Protein AF-A0A485NN97-F1 (afdb_monomer)

Structure (mmCIF, N/CA/C/O backbone):
data_AF-A0A485NN97-F1
#
_entry.id   AF-A0A485NN97-F1
#
loop_
_atom_site.group_PDB
_atom_site.id
_atom_site.type_symbol
_atom_site.label_atom_id
_atom_site.label_alt_id
_atom_site.label_comp_id
_atom_site.label_asym_id
_atom_site.label_entity_id
_atom_site.label_seq_id
_atom_site.pdbx_PDB_ins_code
_atom_site.Cartn_x
_atom_site.Cartn_y
_atom_site.Cartn_z
_atom_site.occupancy
_atom_site.B_iso_or_equiv
_atom_site.auth_seq_id
_atom_site.auth_comp_id
_atom_site.auth_asym_id
_atom_site.auth_atom_id
_atom_site.pdbx_PDB_model_num
ATOM 1 N N . MET A 1 1 ? -6.757 -10.381 10.912 1.00 89.31 1 MET A N 1
ATOM 2 C CA . MET A 1 1 ? -7.933 -11.117 11.449 1.00 89.31 1 MET A CA 1
ATOM 3 C C . MET A 1 1 ? -7.932 -11.227 12.976 1.00 89.31 1 MET A C 1
ATOM 5 O O . MET A 1 1 ? -8.996 -11.103 13.565 1.00 89.31 1 MET A O 1
ATOM 9 N N . GLN A 1 2 ? -6.777 -11.416 13.630 1.00 94.81 2 GLN A N 1
ATOM 10 C CA . GLN A 1 2 ? -6.678 -11.612 15.086 1.00 94.81 2 GLN A CA 1
ATOM 11 C C . GLN A 1 2 ? -7.315 -10.497 15.936 1.00 94.81 2 GLN A C 1
ATOM 13 O O . GLN A 1 2 ? -8.044 -10.817 16.871 1.00 94.81 2 GLN A O 1
ATOM 18 N N . LEU A 1 3 ? -7.102 -9.218 15.591 1.00 95.88 3 LEU A N 1
ATOM 19 C CA . LEU A 1 3 ? -7.676 -8.083 16.332 1.00 95.88 3 LEU A CA 1
ATOM 20 C C . LEU A 1 3 ? -9.202 -8.191 16.469 1.00 95.88 3 LEU A C 1
ATOM 22 O O . LEU A 1 3 ? -9.746 -7.979 17.549 1.00 95.88 3 LEU A O 1
ATOM 26 N N . GLN A 1 4 ? -9.887 -8.566 15.384 1.00 96.00 4 GLN A N 1
ATOM 27 C CA . GLN A 1 4 ? -11.342 -8.696 15.379 1.00 96.00 4 GLN A CA 1
ATOM 28 C C . GLN A 1 4 ? -11.806 -9.735 16.408 1.00 96.00 4 GLN A C 1
ATOM 30 O O . GLN A 1 4 ? -12.728 -9.464 17.171 1.00 96.00 4 GLN A O 1
ATOM 35 N N . ASN A 1 5 ? -11.122 -10.883 16.485 1.00 96.12 5 ASN A N 1
ATOM 36 C CA . ASN A 1 5 ? -11.423 -11.931 17.464 1.00 96.12 5 ASN A CA 1
ATOM 37 C C . ASN A 1 5 ? -11.106 -11.482 18.900 1.00 96.12 5 ASN A C 1
ATOM 39 O O . ASN A 1 5 ? -11.892 -11.741 19.807 1.00 96.12 5 ASN A O 1
ATOM 43 N N . GLN A 1 6 ? -9.988 -10.777 19.111 1.00 96.12 6 GLN A N 1
ATOM 44 C CA . GLN A 1 6 ? -9.603 -10.250 20.429 1.00 96.12 6 GLN A CA 1
ATOM 45 C C . GLN A 1 6 ? -10.635 -9.266 20.990 1.00 96.12 6 GLN A C 1
ATOM 47 O O . GLN A 1 6 ? -10.860 -9.224 22.195 1.00 96.12 6 GLN A O 1
ATOM 52 N N . ARG A 1 7 ? -11.285 -8.491 20.119 1.00 96.44 7 ARG A N 1
ATOM 53 C CA . ARG A 1 7 ? -12.314 -7.510 20.490 1.00 96.44 7 ARG A CA 1
ATOM 54 C C . ARG A 1 7 ? -13.725 -8.112 20.564 1.00 96.44 7 ARG A C 1
ATOM 56 O O . ARG A 1 7 ? -14.690 -7.368 20.699 1.00 96.44 7 ARG A O 1
ATOM 63 N N . GLY A 1 8 ? -13.862 -9.439 20.447 1.00 97.19 8 GLY A N 1
ATOM 64 C CA . GLY A 1 8 ? -15.155 -10.138 20.443 1.00 97.19 8 GLY A CA 1
ATOM 65 C C . GLY A 1 8 ? -15.992 -9.912 19.176 1.00 97.19 8 GLY A C 1
ATOM 66 O O . GLY A 1 8 ? -17.170 -10.270 19.132 1.00 97.19 8 GLY A O 1
ATOM 67 N N . GLY A 1 9 ? -15.400 -9.313 18.140 1.00 96.19 9 GLY A N 1
ATOM 68 C CA . GLY A 1 9 ? -16.033 -9.104 16.848 1.00 96.19 9 GLY A CA 1
ATOM 69 C C . GLY A 1 9 ? -16.204 -10.412 16.076 1.00 96.19 9 GLY A C 1
ATOM 70 O O . GLY A 1 9 ? -15.513 -11.402 16.305 1.00 96.19 9 GLY A O 1
ATOM 71 N N . ARG A 1 10 ? -17.128 -10.412 15.113 1.00 97.00 10 ARG A N 1
ATOM 72 C CA . ARG A 1 10 ? -17.357 -11.552 14.213 1.00 97.00 10 ARG A CA 1
ATOM 73 C C . ARG A 1 10 ? -16.768 -11.254 12.841 1.00 97.00 10 ARG A C 1
ATOM 75 O O . ARG A 1 10 ? -17.033 -10.193 12.277 1.00 97.00 10 ARG A O 1
ATOM 82 N N . LEU A 1 11 ? -15.983 -12.185 12.308 1.00 95.75 11 LEU A N 1
ATOM 83 C CA . LEU A 1 11 ? -15.452 -12.102 10.949 1.00 95.75 11 LEU A CA 1
ATO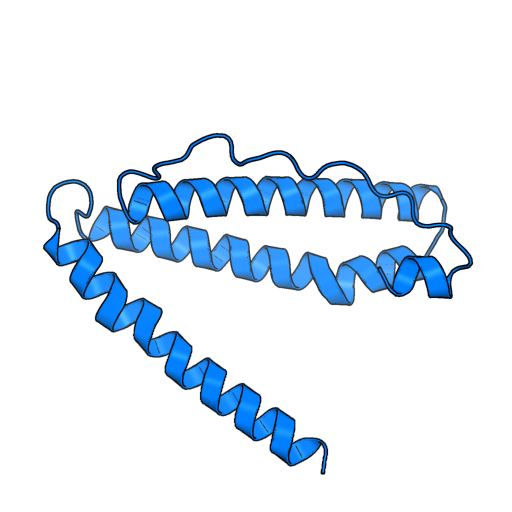M 84 C C . LEU A 1 11 ? -16.544 -12.485 9.943 1.00 95.75 11 LEU A C 1
ATOM 86 O O . LEU A 1 11 ? -17.171 -13.535 10.073 1.00 95.75 11 LEU A O 1
ATOM 90 N N . ARG A 1 12 ? -16.756 -11.636 8.935 1.00 95.81 12 ARG A N 1
ATOM 91 C CA . ARG A 1 12 ? -17.565 -11.948 7.751 1.00 95.81 12 ARG A CA 1
ATOM 92 C C . ARG A 1 12 ? -16.673 -11.830 6.527 1.00 95.81 12 ARG A C 1
ATOM 94 O O . ARG A 1 12 ? -16.214 -10.735 6.206 1.00 95.81 12 ARG A O 1
ATOM 101 N N . LEU A 1 13 ? -16.384 -12.967 5.906 1.00 96.00 13 LEU A N 1
ATOM 102 C CA . LEU A 1 13 ? -15.543 -13.029 4.718 1.00 96.00 13 LEU A CA 1
ATOM 103 C C . LEU A 1 13 ? -16.377 -12.686 3.483 1.00 96.00 13 LEU A C 1
ATOM 105 O O . LEU A 1 13 ? -17.550 -13.044 3.410 1.00 96.00 13 LEU A O 1
ATOM 109 N N . HIS A 1 14 ? -15.750 -11.986 2.548 1.00 96.00 14 HIS A N 1
ATOM 110 C CA . HIS A 1 14 ? -16.295 -11.674 1.233 1.00 96.00 14 HIS A CA 1
ATOM 111 C C . HIS A 1 14 ? -15.315 -12.180 0.178 1.00 96.00 14 HIS A C 1
ATOM 113 O O . HIS A 1 14 ? -14.141 -12.418 0.483 1.00 96.00 14 HIS A O 1
ATOM 119 N N . ASP A 1 15 ? -15.800 -12.326 -1.049 1.00 97.62 15 ASP A N 1
ATOM 120 C CA . ASP A 1 15 ? -14.976 -12.758 -2.168 1.00 97.62 15 ASP A CA 1
ATOM 121 C C . ASP A 1 15 ? -13.850 -11.752 -2.430 1.00 97.62 15 ASP A C 1
ATOM 123 O O . ASP A 1 15 ? -14.061 -10.537 -2.466 1.00 97.62 15 ASP A O 1
ATOM 127 N N . ILE A 1 16 ? -12.639 -12.272 -2.628 1.00 96.69 16 ILE A N 1
ATOM 128 C CA . ILE A 1 16 ? -11.495 -11.470 -3.053 1.00 96.69 16 ILE A CA 1
ATOM 129 C C . ILE A 1 16 ? -11.596 -11.327 -4.567 1.00 96.69 16 ILE A C 1
ATOM 131 O O . ILE A 1 16 ? -11.476 -12.308 -5.301 1.00 96.69 16 ILE A O 1
ATOM 135 N N . MET A 1 17 ? -11.850 -10.104 -5.028 1.00 96.62 17 MET A N 1
ATOM 136 C CA . MET A 1 17 ? -11.933 -9.815 -6.456 1.00 96.62 17 MET A CA 1
ATOM 137 C C . MET A 1 17 ? -10.585 -10.064 -7.130 1.00 96.62 17 MET A C 1
ATOM 139 O O . MET A 1 17 ? -9.527 -9.790 -6.557 1.00 96.62 17 MET A O 1
ATOM 143 N N . LYS A 1 18 ? -10.628 -10.568 -8.367 1.00 96.06 18 LYS A N 1
ATOM 144 C CA . LYS A 1 18 ? -9.427 -10.672 -9.195 1.00 96.06 18 LYS A CA 1
ATOM 145 C C . LYS A 1 18 ? -8.835 -9.275 -9.461 1.00 96.06 18 LYS A C 1
ATOM 147 O O . LYS A 1 18 ? -9.586 -8.295 -9.425 1.00 96.06 18 LYS A O 1
ATOM 152 N N . PRO A 1 19 ? -7.531 -9.175 -9.764 1.00 95.81 19 PRO A N 1
ATOM 153 C CA . PRO A 1 19 ? -6.929 -7.923 -10.210 1.00 95.81 19 PRO A CA 1
ATOM 154 C C . PRO A 1 19 ? -7.650 -7.323 -11.426 1.00 95.81 19 PRO A C 1
ATOM 156 O O . PRO A 1 19 ? -8.314 -8.027 -12.191 1.00 95.81 19 PRO A O 1
ATOM 159 N N . ASP A 1 20 ? -7.494 -6.015 -11.619 1.00 92.94 20 ASP A N 1
ATOM 160 C CA . ASP A 1 20 ? -8.054 -5.272 -12.754 1.00 92.94 20 ASP A CA 1
ATOM 161 C C . ASP A 1 20 ? -7.434 -5.684 -14.099 1.00 92.94 20 ASP A C 1
ATOM 163 O O . ASP A 1 20 ? 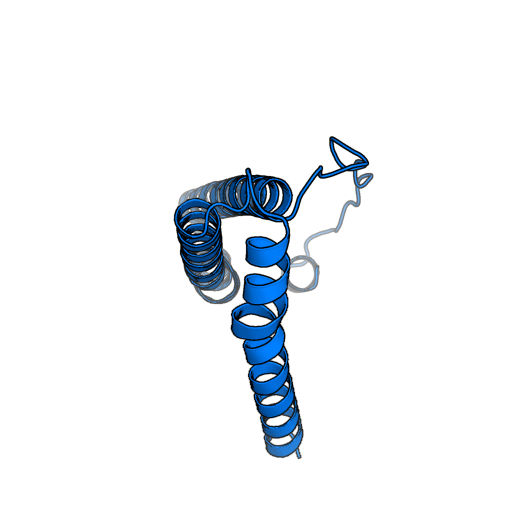-8.059 -5.504 -15.145 1.00 92.94 20 ASP A O 1
ATOM 167 N N . ARG A 1 21 ? -6.228 -6.262 -14.071 1.00 92.94 21 ARG A N 1
ATOM 168 C CA . ARG A 1 21 ? -5.486 -6.723 -15.247 1.00 92.94 21 ARG A CA 1
ATOM 169 C C . ARG A 1 21 ? -4.682 -7.991 -14.969 1.00 92.94 21 ARG A C 1
ATOM 171 O O . ARG A 1 21 ? -4.217 -8.208 -13.854 1.00 92.94 21 ARG A O 1
ATOM 178 N N . ASP A 1 22 ? -4.469 -8.782 -16.019 1.00 94.88 22 ASP A N 1
ATOM 179 C CA . ASP A 1 22 ?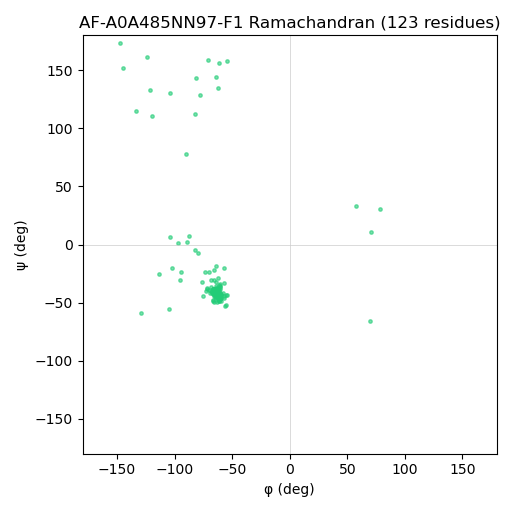 -3.673 -10.017 -15.960 1.00 94.88 22 ASP A CA 1
ATOM 180 C C . ASP A 1 22 ? -2.199 -9.796 -16.364 1.00 94.88 22 ASP A C 1
ATOM 182 O O . ASP A 1 22 ? -1.323 -10.558 -15.957 1.00 94.88 22 ASP A O 1
ATOM 186 N N . ASN A 1 23 ? -1.909 -8.745 -17.144 1.00 94.25 23 ASN A N 1
ATOM 187 C CA . ASN A 1 23 ? -0.559 -8.355 -17.559 1.00 94.25 23 ASN A CA 1
ATOM 188 C C . ASN A 1 23 ? -0.249 -6.921 -17.099 1.00 94.25 23 ASN A C 1
ATOM 190 O O . ASN A 1 23 ? -1.058 -6.015 -17.296 1.00 94.25 23 ASN A O 1
ATOM 194 N N . TRP A 1 24 ? 0.933 -6.727 -16.515 1.00 93.38 24 TRP A N 1
ATOM 195 C CA . TRP A 1 24 ? 1.422 -5.440 -16.006 1.00 93.38 24 TRP A CA 1
ATOM 196 C C . TRP A 1 24 ? 2.342 -4.707 -16.988 1.00 93.38 24 TRP A C 1
ATOM 198 O O . TRP A 1 24 ? 2.812 -3.619 -16.674 1.00 93.38 24 TRP A O 1
ATOM 208 N N . GLU A 1 25 ? 2.562 -5.287 -18.171 1.00 92.38 25 GLU A N 1
ATOM 209 C CA . GLU A 1 25 ? 3.360 -4.762 -19.286 1.00 92.38 25 GLU A CA 1
ATOM 210 C C . GLU A 1 25 ? 4.867 -4.735 -19.007 1.00 92.38 25 GLU A C 1
ATOM 212 O O . GLU A 1 25 ? 5.606 -5.484 -19.641 1.00 92.38 25 GLU A O 1
ATOM 217 N N . ASN A 1 26 ? 5.324 -3.916 -18.059 1.00 91.69 26 ASN A N 1
ATOM 218 C CA . ASN A 1 26 ? 6.735 -3.768 -17.702 1.00 91.69 26 ASN A CA 1
ATOM 219 C C . ASN A 1 26 ? 6.9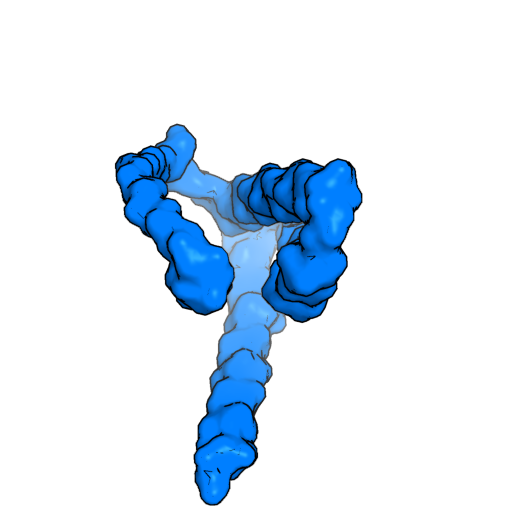13 -3.455 -16.203 1.00 91.69 26 ASN A C 1
ATOM 221 O O . ASN A 1 26 ? 5.938 -3.260 -15.467 1.00 91.69 26 ASN A O 1
ATOM 225 N N . GLY A 1 27 ? 8.161 -3.436 -15.729 1.00 92.06 27 GLY A N 1
ATOM 226 C CA . GLY A 1 27 ? 8.476 -3.219 -14.318 1.00 92.06 27 GLY A CA 1
ATOM 227 C C . GLY A 1 27 ? 8.046 -1.841 -13.811 1.00 92.06 27 GLY A C 1
ATOM 228 O O . GLY A 1 27 ? 7.557 -1.728 -12.685 1.00 92.06 27 GLY A O 1
ATOM 229 N N . LEU A 1 28 ? 8.168 -0.797 -14.636 1.00 94.31 28 LEU A N 1
ATOM 230 C CA . LEU A 1 28 ? 7.718 0.550 -14.275 1.00 94.31 28 LEU A CA 1
ATOM 231 C C . LEU A 1 28 ? 6.197 0.605 -14.056 1.00 94.31 28 LEU A C 1
ATOM 233 O O . LEU A 1 28 ? 5.747 1.075 -13.010 1.00 94.31 28 LEU A O 1
ATOM 237 N N . ASN A 1 29 ? 5.415 0.076 -14.994 1.00 94.25 29 ASN A N 1
ATOM 238 C CA . ASN A 1 29 ? 3.954 0.066 -14.930 1.00 94.25 29 ASN A CA 1
ATOM 239 C C . ASN A 1 29 ? 3.457 -0.778 -13.749 1.00 94.25 29 ASN A C 1
ATOM 241 O O . ASN A 1 29 ? 2.516 -0.380 -13.056 1.00 94.25 29 ASN A O 1
ATOM 245 N N . ALA A 1 30 ? 4.129 -1.894 -13.447 1.00 95.12 30 ALA A N 1
ATOM 246 C CA . ALA A 1 30 ? 3.858 -2.683 -12.248 1.00 95.12 30 ALA A CA 1
ATOM 247 C C . ALA A 1 30 ? 4.093 -1.878 -10.954 1.00 95.12 30 ALA A C 1
ATOM 249 O O . ALA A 1 30 ? 3.243 -1.885 -10.060 1.00 95.12 30 ALA A O 1
ATOM 250 N N . MET A 1 31 ? 5.208 -1.141 -10.857 1.00 96.06 31 MET A N 1
ATOM 251 C CA . MET A 1 31 ? 5.517 -0.300 -9.691 1.00 96.06 31 MET A CA 1
ATOM 252 C C . MET A 1 31 ? 4.523 0.855 -9.529 1.00 96.06 31 MET A C 1
ATOM 254 O O . MET A 1 31 ? 4.126 1.170 -8.407 1.00 96.06 31 MET A O 1
ATOM 258 N N . GLU A 1 32 ? 4.078 1.466 -10.629 1.00 96.44 32 GLU A N 1
ATOM 259 C CA . GLU A 1 32 ? 3.044 2.507 -10.609 1.00 96.44 32 GLU A CA 1
ATOM 260 C C . GLU A 1 32 ? 1.697 1.960 -10.124 1.00 96.44 32 GLU A C 1
ATOM 262 O O . GLU A 1 32 ? 1.064 2.565 -9.254 1.00 96.44 32 GLU A O 1
ATOM 267 N N . CYS A 1 33 ? 1.289 0.780 -10.600 1.00 96.81 33 CYS A N 1
ATOM 268 C CA . CYS A 1 33 ? 0.076 0.117 -10.121 1.00 96.81 33 CYS A CA 1
ATOM 269 C C . CYS A 1 33 ? 0.159 -0.205 -8.623 1.00 96.81 33 CYS A C 1
ATOM 271 O O . CYS A 1 33 ? -0.775 0.101 -7.879 1.00 96.81 33 CYS A O 1
ATOM 273 N N . ALA A 1 34 ? 1.290 -0.747 -8.159 1.00 97.06 34 ALA A N 1
ATOM 274 C CA . ALA A 1 34 ? 1.521 -1.012 -6.741 1.00 97.06 34 ALA A CA 1
ATOM 275 C C . ALA A 1 34 ? 1.467 0.278 -5.905 1.00 97.06 34 ALA A C 1
ATOM 277 O O . ALA A 1 34 ? 0.812 0.320 -4.868 1.00 97.06 34 ALA A O 1
ATOM 278 N N . PHE A 1 35 ? 2.080 1.367 -6.377 1.00 97.69 35 PHE A N 1
ATOM 279 C CA . PHE A 1 35 ? 2.039 2.663 -5.697 1.00 97.69 35 PHE A CA 1
ATOM 280 C C . PHE A 1 35 ? 0.609 3.202 -5.555 1.00 97.69 35 PHE A C 1
ATOM 282 O O . PHE A 1 35 ? 0.232 3.706 -4.494 1.00 97.69 35 PHE A O 1
ATOM 289 N N . HIS A 1 36 ? -0.211 3.077 -6.601 1.00 97.38 36 HIS A N 1
ATOM 290 C CA . HIS A 1 36 ? -1.619 3.464 -6.544 1.00 97.38 36 HIS A CA 1
ATOM 291 C C . HIS A 1 36 ? -2.432 2.584 -5.590 1.00 97.38 36 HIS A C 1
ATOM 293 O O . HIS A 1 36 ? -3.231 3.117 -4.812 1.00 97.38 36 HIS A O 1
ATOM 299 N N . LEU A 1 37 ? -2.198 1.270 -5.603 1.00 97.12 37 LEU A N 1
ATOM 300 C CA . LEU A 1 37 ? -2.831 0.331 -4.680 1.00 97.12 37 LEU A CA 1
ATOM 301 C C . LEU A 1 37 ? -2.500 0.679 -3.224 1.00 97.12 37 LEU A C 1
ATOM 303 O O . LEU A 1 37 ? -3.409 0.820 -2.409 1.00 97.12 37 LEU A O 1
ATOM 307 N N . GLU A 1 38 ? -1.227 0.915 -2.907 1.00 97.81 38 GLU A N 1
ATOM 308 C CA . GLU A 1 38 ? -0.797 1.247 -1.544 1.00 97.81 38 GLU A CA 1
ATOM 309 C C . GLU A 1 38 ? -1.381 2.572 -1.048 1.00 97.81 38 GLU A C 1
ATOM 311 O O . GLU A 1 38 ? -1.769 2.695 0.117 1.00 97.81 38 GLU A O 1
ATOM 316 N N . LYS A 1 39 ? -1.536 3.562 -1.936 1.00 97.94 39 LYS A N 1
ATOM 317 C CA . LYS A 1 39 ? -2.258 4.798 -1.604 1.00 97.94 39 LYS A CA 1
ATOM 318 C C . LYS A 1 39 ? -3.736 4.545 -1.306 1.00 97.94 39 LYS A C 1
ATOM 320 O O . LYS A 1 39 ? -4.263 5.152 -0.377 1.00 97.94 39 LYS A O 1
ATOM 325 N N . SER A 1 40 ? -4.396 3.663 -2.058 1.00 98.12 40 SER A N 1
ATOM 326 C CA . SER A 1 40 ? -5.801 3.299 -1.823 1.00 98.12 40 SER A CA 1
ATOM 327 C C . SER A 1 40 ? -5.987 2.551 -0.496 1.00 98.12 40 SER A C 1
ATOM 329 O O . SER A 1 40 ? -6.887 2.878 0.284 1.00 98.12 40 SER A O 1
ATOM 331 N N . VAL A 1 41 ? -5.087 1.615 -0.184 1.00 97.69 41 VAL A N 1
ATOM 332 C CA . VAL A 1 41 ? -5.057 0.916 1.110 1.00 97.69 41 VAL A CA 1
ATOM 333 C C . VAL A 1 41 ? -4.804 1.902 2.250 1.00 97.69 41 VAL A C 1
ATOM 335 O O . VAL A 1 41 ? -5.524 1.884 3.247 1.00 97.69 41 VAL A O 1
ATOM 338 N N . ASN A 1 42 ? -3.838 2.814 2.096 1.00 97.88 42 ASN A N 1
ATOM 339 C CA . ASN A 1 42 ? -3.556 3.835 3.103 1.00 97.88 42 ASN A CA 1
ATOM 340 C C . ASN A 1 42 ? -4.753 4.766 3.336 1.00 97.88 42 ASN A C 1
ATOM 342 O O . ASN A 1 42 ? -5.052 5.081 4.482 1.00 97.88 42 ASN A O 1
ATOM 346 N N . GLN A 1 43 ? -5.469 5.164 2.280 1.00 98.62 43 GLN A N 1
ATOM 347 C CA . GLN A 1 43 ? -6.695 5.950 2.430 1.00 98.62 43 GLN A CA 1
ATOM 348 C C . GLN A 1 43 ? -7.750 5.182 3.234 1.00 98.62 43 GLN A C 1
ATOM 350 O O . GLN A 1 43 ? -8.289 5.718 4.194 1.00 98.62 43 GLN A O 1
ATOM 355 N N . SER A 1 44 ? -7.960 3.901 2.925 1.00 98.56 44 SER A N 1
ATOM 356 C CA . SER A 1 44 ? -8.907 3.056 3.666 1.00 98.56 44 SER A CA 1
ATOM 357 C C . SER A 1 44 ? -8.535 2.923 5.151 1.00 98.56 44 SER A C 1
ATOM 359 O O . SER A 1 44 ? -9.409 2.876 6.016 1.00 98.56 44 SER A O 1
ATOM 361 N N . LEU A 1 45 ? -7.235 2.879 5.468 1.00 98.56 45 LEU A N 1
ATOM 362 C CA . LEU A 1 45 ? -6.739 2.854 6.847 1.00 98.56 45 LEU A CA 1
ATOM 363 C C . LEU A 1 45 ? -6.951 4.189 7.570 1.00 98.56 45 LEU A C 1
ATOM 365 O O . LEU A 1 45 ? -7.299 4.177 8.750 1.00 98.56 45 LEU A O 1
ATOM 369 N N . LEU A 1 46 ? -6.765 5.319 6.883 1.00 98.62 46 LEU A N 1
ATOM 370 C CA . LEU A 1 46 ? -7.042 6.650 7.431 1.00 98.62 46 LEU A CA 1
ATOM 371 C C . LEU A 1 46 ? -8.537 6.845 7.688 1.00 98.62 46 LEU A C 1
ATOM 373 O O . LEU A 1 46 ? -8.909 7.326 8.754 1.00 98.62 46 LEU A O 1
ATOM 377 N N . ASP A 1 47 ? -9.392 6.405 6.768 1.00 98.75 47 ASP A N 1
ATOM 378 C CA . ASP A 1 47 ? -10.846 6.468 6.936 1.00 98.75 47 ASP A CA 1
ATOM 379 C C . ASP A 1 47 ? -11.297 5.604 8.128 1.00 98.75 47 ASP A C 1
ATOM 381 O O . ASP A 1 47 ? -12.134 6.017 8.934 1.00 98.75 47 ASP A O 1
ATOM 385 N N . LEU A 1 48 ? -10.698 4.417 8.297 1.00 98.56 48 LEU A N 1
ATOM 386 C CA . LEU A 1 48 ? -10.949 3.556 9.454 1.00 98.56 48 LEU A CA 1
ATOM 387 C C . LEU A 1 48 ? -10.440 4.177 10.765 1.00 98.56 48 LEU A C 1
ATOM 389 O O . LEU A 1 48 ? -11.101 4.048 11.796 1.00 98.56 48 LEU A O 1
ATOM 393 N N . HIS A 1 49 ? -9.285 4.845 10.740 1.00 98.62 49 HIS A N 1
ATOM 394 C CA . HIS A 1 49 ? -8.742 5.562 11.897 1.00 98.62 49 HIS A CA 1
ATOM 395 C C . HIS A 1 49 ? -9.629 6.749 12.290 1.00 98.62 49 HIS A C 1
ATOM 397 O O . HIS A 1 49 ? -9.938 6.913 13.472 1.00 98.62 49 HIS A O 1
ATOM 403 N N . GLN A 1 50 ? -10.129 7.509 11.313 1.00 98.69 50 GLN A N 1
ATOM 404 C CA . GLN A 1 50 ? -11.094 8.579 11.555 1.00 98.69 50 GLN A CA 1
ATOM 405 C C . GLN A 1 50 ? -12.375 8.022 12.181 1.00 98.69 50 GLN A C 1
ATOM 407 O O . GLN A 1 50 ? -12.823 8.526 13.207 1.00 98.69 50 GLN A O 1
ATOM 412 N N . LEU A 1 51 ? -12.917 6.924 11.642 1.00 98.69 51 LEU A N 1
ATOM 413 C CA . LEU A 1 51 ? -14.090 6.266 12.218 1.00 98.69 51 LEU A CA 1
ATOM 414 C C . LEU A 1 51 ? -13.842 5.806 13.664 1.00 98.69 51 LEU A C 1
ATOM 416 O O . LEU A 1 51 ? -14.710 5.968 14.520 1.00 98.69 51 LEU A O 1
ATOM 420 N N . ALA A 1 52 ? -12.672 5.233 13.953 1.00 98.50 52 ALA A N 1
ATOM 421 C CA . ALA A 1 52 ? -12.294 4.837 15.308 1.00 98.50 52 ALA A CA 1
ATOM 422 C C . ALA A 1 52 ? -12.225 6.050 16.250 1.00 98.50 52 ALA A C 1
ATOM 424 O O . ALA A 1 52 ? -12.738 5.990 17.370 1.00 98.50 52 ALA A O 1
ATOM 425 N N . THR A 1 53 ? -11.667 7.160 15.766 1.00 98.44 53 THR A N 1
ATOM 426 C CA . THR A 1 53 ? -11.577 8.434 16.488 1.00 98.44 53 THR A CA 1
ATOM 427 C C . THR A 1 53 ? -12.967 8.991 16.797 1.00 98.44 53 THR A C 1
ATOM 429 O O . THR A 1 53 ? -13.264 9.279 17.954 1.00 98.44 53 THR A O 1
ATOM 432 N N . ASP A 1 54 ? -13.867 9.030 15.812 1.00 98.69 54 ASP A N 1
ATOM 433 C CA . ASP A 1 54 ? -15.253 9.495 15.973 1.00 98.69 54 ASP A CA 1
ATOM 434 C C . ASP A 1 54 ? -16.051 8.632 16.965 1.00 98.69 54 ASP A C 1
ATOM 436 O O . ASP A 1 54 ? -16.984 9.098 17.626 1.00 98.69 54 ASP A O 1
ATOM 440 N N . LYS A 1 55 ? -15.694 7.347 17.079 1.00 98.50 55 LYS A N 1
ATOM 441 C CA . LYS A 1 55 ? -16.273 6.403 18.045 1.00 98.50 55 LYS A CA 1
ATOM 442 C C . LYS A 1 55 ? -15.543 6.370 19.388 1.00 98.50 55 LYS A C 1
ATOM 444 O O . LYS A 1 55 ? -15.968 5.621 20.265 1.00 98.50 55 LYS A O 1
ATOM 449 N N . ASN A 1 56 ? -14.521 7.203 19.580 1.00 98.31 56 ASN A N 1
ATOM 450 C CA . ASN A 1 56 ? -13.682 7.258 20.779 1.00 98.31 56 ASN A CA 1
ATOM 451 C C . ASN A 1 56 ? -12.991 5.916 21.113 1.00 98.31 56 ASN A C 1
ATOM 453 O O . ASN A 1 56 ? -12.774 5.593 22.282 1.00 98.31 56 ASN A O 1
ATOM 457 N N . ASP A 1 57 ? -12.632 5.117 20.103 1.00 98.38 57 ASP A N 1
ATOM 458 C CA . ASP A 1 57 ? -11.923 3.844 20.285 1.00 98.38 57 ASP A CA 1
ATOM 459 C C . ASP A 1 57 ? -10.399 4.037 20.255 1.00 98.38 57 ASP A C 1
ATOM 461 O O . ASP A 1 57 ? -9.718 3.724 19.275 1.00 98.38 57 ASP A O 1
ATOM 465 N N . ALA A 1 58 ? -9.847 4.528 21.367 1.00 98.00 58 ALA A N 1
ATOM 466 C CA . ALA A 1 58 ? -8.416 4.820 21.497 1.00 98.00 58 ALA A CA 1
ATOM 467 C C . ALA A 1 58 ? -7.507 3.606 21.217 1.00 98.00 58 ALA A C 1
ATOM 469 O O . ALA A 1 58 ? -6.409 3.752 20.679 1.00 98.00 58 ALA A O 1
ATOM 470 N N . HIS A 1 59 ? -7.964 2.396 21.556 1.00 97.75 59 HIS A N 1
ATOM 471 C CA . HIS A 1 59 ? -7.191 1.178 21.319 1.00 97.75 59 HIS A CA 1
ATOM 472 C C . HIS A 1 59 ? -7.083 0.867 19.821 1.00 97.75 59 HIS A C 1
ATOM 474 O O . HIS A 1 59 ? -6.013 0.480 19.352 1.00 97.75 59 HIS A O 1
ATOM 480 N N . LEU A 1 60 ? -8.172 1.027 19.060 1.00 97.94 60 LEU A N 1
ATOM 481 C CA . LEU A 1 60 ? -8.142 0.813 17.613 1.00 97.94 60 LEU A CA 1
ATOM 482 C C . LEU A 1 60 ? -7.286 1.874 16.905 1.00 97.94 60 LEU A C 1
ATOM 484 O O . LEU A 1 60 ? -6.486 1.501 16.049 1.00 97.94 60 LEU A O 1
ATOM 488 N N . CYS A 1 61 ? -7.377 3.150 17.299 1.00 98.44 61 CYS A N 1
ATOM 489 C CA . CYS A 1 61 ? -6.513 4.207 16.757 1.00 98.44 61 CYS A CA 1
ATOM 490 C C . CYS A 1 61 ? -5.026 3.866 16.944 1.00 98.44 61 CYS A C 1
ATOM 492 O O . CYS A 1 61 ? -4.280 3.785 15.968 1.00 98.44 61 CYS A O 1
ATOM 494 N N . SER A 1 62 ? -4.621 3.553 18.181 1.00 98.00 62 SER A N 1
ATOM 495 C CA . SER A 1 62 ? -3.234 3.193 18.503 1.00 98.00 62 SER A CA 1
ATOM 496 C C . SER A 1 62 ? -2.756 1.951 17.741 1.00 98.00 62 SER A C 1
ATOM 498 O O . SER A 1 62 ? -1.618 1.902 17.261 1.00 98.00 62 SER A O 1
ATOM 500 N N . PHE A 1 63 ? -3.630 0.953 17.574 1.00 97.62 63 PHE A N 1
ATOM 501 C CA . PHE A 1 63 ? -3.316 -0.243 16.799 1.00 97.62 63 PHE A CA 1
ATOM 502 C C . PHE A 1 63 ? -3.045 0.081 15.321 1.00 97.62 63 PHE A C 1
ATOM 504 O O . PHE A 1 63 ? -2.068 -0.427 14.765 1.00 97.62 63 PHE A O 1
ATOM 511 N N . LEU A 1 64 ? -3.872 0.924 14.693 1.00 97.94 64 LEU A N 1
ATOM 512 C CA . LEU A 1 64 ? -3.705 1.328 13.291 1.00 97.94 64 LEU A CA 1
ATOM 513 C C . LEU A 1 64 ? -2.428 2.152 13.084 1.00 97.94 64 LEU A C 1
ATOM 515 O O . LEU A 1 64 ? -1.680 1.895 12.140 1.00 97.94 64 LEU A O 1
ATOM 519 N N . GLU A 1 65 ? -2.144 3.090 13.988 1.00 96.00 65 GLU A N 1
ATOM 520 C CA . GLU A 1 65 ? -0.939 3.927 13.955 1.00 96.00 65 GLU A CA 1
ATOM 521 C C . GLU A 1 65 ? 0.344 3.098 14.063 1.00 96.00 65 GLU A C 1
ATOM 523 O O . GLU A 1 65 ? 1.256 3.248 13.248 1.00 96.00 65 GLU A O 1
ATOM 528 N N . THR A 1 66 ? 0.391 2.191 15.042 1.00 94.94 66 THR A N 1
ATOM 529 C CA . THR A 1 66 ? 1.597 1.417 15.365 1.00 94.94 66 THR A CA 1
ATOM 530 C C . THR A 1 66 ? 1.905 0.356 14.313 1.00 94.94 66 THR A C 1
ATOM 532 O O . THR A 1 66 ? 3.067 0.132 13.987 1.00 94.94 66 THR A O 1
ATOM 535 N N . ASN A 1 67 ? 0.876 -0.324 13.797 1.00 94.81 67 ASN A N 1
ATOM 536 C CA . ASN A 1 67 ? 1.072 -1.528 12.986 1.00 94.81 67 ASN A CA 1
ATOM 537 C C . ASN A 1 67 ? 0.927 -1.295 11.478 1.00 94.81 67 ASN A C 1
ATOM 539 O O . ASN A 1 67 ? 1.409 -2.123 10.711 1.00 94.81 67 ASN A O 1
ATOM 543 N N . TYR A 1 68 ? 0.258 -0.218 11.045 1.00 95.50 68 TYR A N 1
ATOM 544 C CA . TYR A 1 68 ? -0.098 -0.038 9.632 1.00 95.50 68 TYR A CA 1
ATOM 545 C C . TYR A 1 68 ? 0.315 1.323 9.080 1.00 95.50 68 TYR A C 1
ATOM 547 O O . TYR A 1 68 ? 1.091 1.374 8.130 1.00 95.50 68 TYR A O 1
ATOM 555 N N . LEU A 1 69 ? -0.162 2.429 9.660 1.00 96.25 69 LEU A N 1
ATOM 556 C CA . LEU A 1 69 ? -0.009 3.758 9.049 1.00 96.25 69 LEU A CA 1
ATOM 557 C C . LEU A 1 69 ? 1.461 4.165 8.872 1.00 96.25 69 LEU A C 1
ATOM 559 O O . LEU A 1 69 ? 1.832 4.714 7.835 1.00 96.25 69 LEU A O 1
ATOM 563 N N . HIS A 1 70 ? 2.322 3.854 9.844 1.00 92.88 70 HIS A N 1
ATOM 564 C CA . HIS A 1 70 ? 3.750 4.148 9.726 1.00 92.88 70 HIS A CA 1
ATOM 565 C C . HIS A 1 70 ? 4.429 3.353 8.599 1.00 92.88 70 HIS A C 1
ATOM 567 O O . HIS A 1 70 ? 5.244 3.902 7.854 1.00 92.88 70 HIS A O 1
ATOM 573 N N . GLU A 1 71 ? 4.075 2.077 8.447 1.00 91.94 71 GLU A N 1
ATOM 574 C CA . GLU A 1 71 ? 4.633 1.217 7.402 1.00 91.94 71 GLU A CA 1
ATOM 575 C C . GLU A 1 71 ? 4.103 1.599 6.015 1.00 91.94 71 GLU A C 1
ATOM 577 O O . GLU A 1 71 ? 4.897 1.685 5.078 1.00 91.94 71 GLU A O 1
ATOM 582 N N . GLN A 1 72 ? 2.822 1.972 5.888 1.00 94.69 72 GLN A N 1
ATOM 583 C CA . GLN A 1 72 ? 2.269 2.471 4.622 1.00 94.69 72 GLN A CA 1
ATOM 584 C C . GLN A 1 72 ? 3.038 3.687 4.100 1.00 94.69 72 GLN A C 1
ATOM 586 O O . GLN A 1 72 ? 3.388 3.743 2.922 1.00 94.69 72 GLN A O 1
ATOM 591 N N . VAL A 1 73 ? 3.362 4.655 4.966 1.00 94.31 73 VAL A N 1
ATOM 592 C CA . VAL A 1 73 ? 4.131 5.843 4.558 1.00 94.31 73 VAL A CA 1
ATOM 593 C C . VAL A 1 73 ? 5.525 5.459 4.051 1.00 94.31 73 VAL A C 1
ATOM 595 O O . VAL A 1 73 ? 6.000 6.040 3.069 1.00 94.31 73 VAL A O 1
ATOM 598 N N . LYS A 1 74 ? 6.181 4.468 4.671 1.00 95.25 74 LYS A N 1
ATOM 599 C CA . LYS A 1 74 ? 7.485 3.964 4.209 1.00 95.25 74 LYS A CA 1
ATOM 600 C C . LYS A 1 74 ? 7.377 3.295 2.844 1.00 95.25 74 LYS A C 1
ATOM 602 O O . LYS A 1 74 ? 8.152 3.645 1.955 1.00 95.25 74 LYS A O 1
ATOM 607 N N . VAL A 1 75 ? 6.417 2.386 2.673 1.00 94.88 75 VAL A N 1
ATOM 608 C CA . VAL A 1 75 ? 6.216 1.639 1.422 1.00 94.88 75 VAL A CA 1
ATOM 609 C C . VAL A 1 75 ? 5.873 2.589 0.275 1.00 94.88 75 VAL A C 1
ATOM 611 O O . VAL A 1 75 ? 6.500 2.533 -0.779 1.00 94.88 75 VAL A O 1
ATOM 614 N N . ILE A 1 76 ? 4.952 3.534 0.490 1.00 96.56 76 ILE A N 1
ATOM 615 C CA . ILE A 1 76 ? 4.579 4.536 -0.519 1.00 96.56 76 ILE A CA 1
ATOM 616 C C . ILE A 1 76 ? 5.797 5.375 -0.924 1.00 96.56 76 ILE A C 1
ATOM 618 O O . ILE A 1 76 ? 6.040 5.583 -2.114 1.00 96.56 76 ILE A O 1
ATOM 622 N N . LYS A 1 77 ? 6.590 5.850 0.046 1.00 97.31 77 LYS A N 1
ATOM 623 C CA . LYS A 1 77 ? 7.806 6.626 -0.239 1.00 97.31 77 LYS A CA 1
ATOM 624 C C . LYS A 1 77 ? 8.806 5.821 -1.063 1.00 97.31 77 LYS A C 1
ATOM 626 O O . LYS A 1 77 ? 9.412 6.354 -1.991 1.00 97.31 77 LYS A O 1
ATOM 631 N N . GLU A 1 78 ? 8.989 4.559 -0.714 1.00 96.12 78 GLU A N 1
ATOM 632 C CA . GLU A 1 78 ? 9.919 3.675 -1.394 1.00 96.12 78 GLU A CA 1
ATOM 633 C C . GLU A 1 78 ? 9.495 3.373 -2.832 1.00 96.12 78 GLU A C 1
ATOM 635 O O . GLU A 1 78 ? 10.297 3.562 -3.745 1.00 96.12 78 GLU A O 1
ATOM 640 N N . LEU A 1 79 ? 8.231 3.004 -3.048 1.00 97.00 79 LEU A N 1
ATOM 641 C CA . LEU A 1 79 ? 7.676 2.796 -4.385 1.00 97.00 79 LEU A CA 1
ATOM 642 C C . LEU A 1 79 ? 7.798 4.064 -5.241 1.00 97.00 79 LEU A C 1
ATOM 644 O O . LEU A 1 79 ? 8.220 3.993 -6.394 1.00 97.00 79 LEU A O 1
ATOM 648 N N . GLY A 1 80 ? 7.531 5.243 -4.668 1.00 97.56 80 GLY A N 1
ATOM 649 C CA . GLY A 1 80 ? 7.760 6.520 -5.351 1.00 97.56 80 GLY A CA 1
ATOM 650 C C . GLY A 1 80 ? 9.231 6.741 -5.736 1.00 97.56 80 GLY A C 1
ATOM 651 O O . GLY A 1 80 ? 9.527 7.258 -6.818 1.00 97.56 80 GLY A O 1
ATOM 652 N N . GLY A 1 81 ? 10.161 6.303 -4.884 1.00 96.94 81 GLY A N 1
ATOM 653 C CA . GLY A 1 81 ? 11.594 6.279 -5.177 1.00 96.94 81 GLY A CA 1
ATOM 654 C C . GLY A 1 81 ? 11.941 5.342 -6.335 1.00 96.94 81 GLY A C 1
ATOM 655 O O . GLY A 1 81 ? 12.660 5.748 -7.247 1.00 96.94 81 GLY A O 1
ATOM 656 N N . TYR A 1 82 ? 11.389 4.128 -6.346 1.00 95.75 82 TYR A N 1
ATOM 657 C CA . TYR A 1 82 ? 11.594 3.150 -7.417 1.00 95.75 82 TYR A CA 1
ATOM 658 C C . TYR A 1 82 ? 11.088 3.661 -8.766 1.00 95.75 82 TYR A C 1
ATOM 660 O O . TYR A 1 82 ? 11.842 3.655 -9.737 1.00 95.75 82 TYR A O 1
ATOM 668 N N . ILE A 1 83 ? 9.864 4.194 -8.810 1.00 96.31 83 ILE A N 1
ATOM 669 C CA . ILE A 1 83 ? 9.277 4.803 -10.013 1.00 96.31 83 ILE A CA 1
ATOM 670 C C . ILE A 1 83 ? 10.172 5.935 -10.529 1.00 96.31 83 ILE A C 1
ATOM 672 O O . ILE A 1 83 ? 10.476 6.011 -11.719 1.00 96.31 83 ILE A O 1
ATOM 676 N N . THR A 1 84 ? 10.640 6.807 -9.631 1.00 96.81 84 THR A N 1
ATOM 677 C CA . THR A 1 84 ? 11.522 7.923 -10.001 1.00 96.81 84 THR A CA 1
ATOM 678 C C . THR A 1 84 ? 12.840 7.430 -10.600 1.00 96.81 84 THR A C 1
ATOM 680 O O . THR A 1 84 ? 13.297 7.982 -11.600 1.00 96.81 84 THR A O 1
ATOM 683 N N . SER A 1 85 ? 13.452 6.400 -10.013 1.00 94.44 85 SER A N 1
ATOM 684 C CA . SER A 1 85 ? 14.701 5.813 -10.509 1.00 94.44 85 SER A CA 1
ATOM 685 C C . SER A 1 85 ? 14.519 5.137 -11.867 1.00 94.44 85 SER A C 1
ATOM 687 O O . SER A 1 85 ? 15.277 5.432 -12.787 1.00 94.44 85 SER A O 1
ATOM 689 N N . LEU A 1 86 ? 13.483 4.308 -12.031 1.00 93.75 86 LEU A N 1
ATOM 690 C CA . LEU A 1 86 ? 13.183 3.619 -13.292 1.00 93.75 86 LEU A CA 1
ATOM 691 C C . LEU A 1 86 ? 12.927 4.604 -14.441 1.00 93.75 86 LEU A C 1
ATOM 693 O O . LEU A 1 86 ? 13.483 4.444 -15.528 1.00 93.75 86 LEU A O 1
ATOM 697 N N . ARG A 1 87 ? 12.164 5.677 -14.190 1.00 93.75 87 ARG A N 1
ATOM 698 C CA . ARG A 1 87 ? 11.934 6.738 -15.185 1.00 93.75 87 ARG A CA 1
ATOM 699 C C . ARG A 1 87 ? 13.227 7.456 -15.572 1.00 93.75 87 ARG A C 1
ATOM 701 O O . ARG A 1 87 ? 13.454 7.702 -16.750 1.00 93.75 87 ARG A O 1
ATOM 708 N N . LYS A 1 88 ? 14.098 7.763 -14.603 1.00 92.75 88 LYS A N 1
ATOM 709 C CA . LYS A 1 88 ? 15.401 8.406 -14.866 1.00 92.75 88 LYS A CA 1
ATOM 710 C C . LYS A 1 88 ? 16.361 7.521 -15.657 1.00 92.75 88 LYS A C 1
ATOM 712 O O . LYS A 1 88 ? 17.192 8.050 -16.385 1.00 92.75 88 LYS A O 1
ATOM 717 N N . MET A 1 89 ? 16.265 6.204 -15.494 1.00 91.44 89 MET A N 1
ATOM 718 C CA . MET A 1 89 ? 17.097 5.233 -16.206 1.00 91.44 89 MET A CA 1
ATOM 719 C C . MET A 1 89 ? 16.587 4.916 -17.619 1.00 91.44 89 MET A C 1
ATOM 721 O O . MET A 1 89 ? 17.262 4.186 -18.332 1.00 91.44 89 MET A O 1
ATOM 725 N N . GLY A 1 90 ? 15.430 5.447 -18.033 1.00 87.62 90 GLY A N 1
ATOM 726 C CA . GLY A 1 90 ? 14.886 5.203 -19.371 1.00 87.62 90 GLY A CA 1
ATOM 727 C C . GLY A 1 90 ? 14.212 3.838 -19.535 1.00 87.62 90 GLY A C 1
ATOM 728 O O . GLY A 1 90 ? 14.197 3.302 -20.637 1.00 87.62 90 GLY A O 1
ATOM 729 N N . ALA A 1 91 ? 13.621 3.277 -18.470 1.00 80.69 91 ALA A N 1
ATOM 730 C CA . ALA A 1 91 ? 12.998 1.943 -18.496 1.00 80.69 91 ALA A CA 1
ATOM 731 C C . ALA A 1 91 ? 11.893 1.752 -19.557 1.00 80.69 91 ALA A C 1
ATOM 733 O O . ALA A 1 91 ? 11.600 0.624 -19.933 1.00 80.69 91 ALA A O 1
ATOM 734 N N . LEU A 1 92 ? 11.300 2.837 -20.066 1.00 76.75 92 LEU A N 1
ATOM 735 C CA . LEU A 1 92 ? 10.315 2.783 -21.154 1.00 76.75 92 LEU A CA 1
ATOM 736 C C . LEU A 1 92 ? 10.936 2.489 -22.530 1.00 76.75 92 LEU A C 1
ATOM 738 O O . LEU A 1 92 ? 10.233 2.025 -23.423 1.00 76.75 92 LEU A O 1
ATOM 742 N N . GLU A 1 93 ? 12.223 2.780 -22.710 1.00 76.69 93 GLU A N 1
ATOM 743 C CA . GLU A 1 93 ? 12.917 2.728 -24.004 1.00 76.69 93 GLU A CA 1
ATOM 744 C C . GLU A 1 93 ? 13.989 1.628 -24.042 1.00 76.69 93 GLU A C 1
ATOM 746 O O . GLU A 1 93 ? 14.298 1.110 -25.115 1.00 76.69 93 GLU A O 1
ATOM 751 N N . ASP A 1 94 ? 14.531 1.242 -22.881 1.00 76.38 94 ASP A N 1
ATOM 752 C CA . ASP A 1 94 ? 15.637 0.292 -22.761 1.00 76.38 94 ASP A CA 1
ATOM 753 C C . ASP A 1 94 ? 15.382 -0.768 -21.673 1.00 76.38 94 ASP A C 1
ATOM 755 O O . ASP A 1 94 ? 15.362 -0.482 -20.472 1.00 76.38 94 ASP A O 1
ATOM 759 N N . GLY A 1 95 ? 15.258 -2.031 -22.091 1.00 81.81 95 GLY A N 1
ATOM 760 C CA . GLY A 1 95 ? 15.099 -3.172 -21.183 1.00 81.81 95 GLY A CA 1
ATOM 761 C C . GLY A 1 95 ? 16.310 -3.422 -20.273 1.00 81.81 95 GLY A C 1
ATOM 762 O O . GLY A 1 95 ? 16.176 -4.070 -19.231 1.00 81.81 95 GLY A O 1
ATOM 763 N N . LEU A 1 96 ? 17.490 -2.883 -20.606 1.00 88.19 96 LEU A N 1
ATOM 764 C CA . LEU A 1 96 ? 18.667 -2.952 -19.739 1.00 88.19 96 LEU A CA 1
ATOM 765 C C . LEU A 1 96 ? 18.448 -2.193 -18.424 1.00 88.19 96 LEU A C 1
ATOM 767 O O . LEU A 1 96 ? 18.957 -2.617 -17.384 1.00 88.19 96 LEU A O 1
ATOM 771 N N . ALA A 1 97 ? 17.670 -1.107 -18.443 1.00 91.06 97 ALA A N 1
ATOM 772 C CA . ALA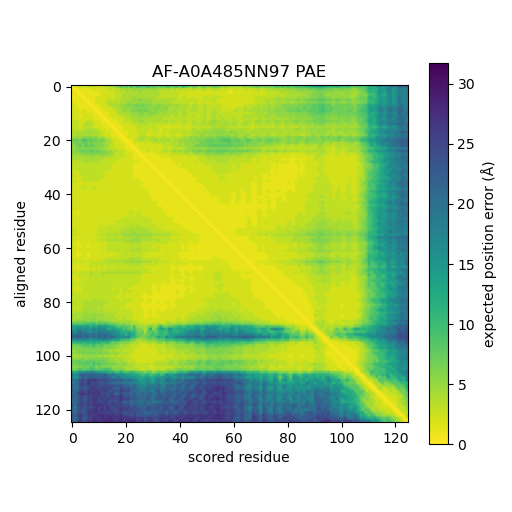 A 1 97 ? 17.381 -0.322 -17.250 1.00 91.06 97 ALA A CA 1
ATOM 773 C C . ALA A 1 97 ? 16.631 -1.149 -16.196 1.00 91.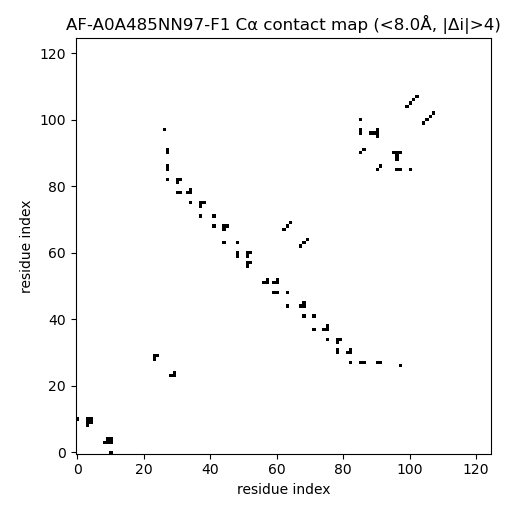06 97 ALA A C 1
ATOM 775 O O . ALA A 1 97 ? 17.020 -1.142 -15.026 1.00 91.06 97 ALA A O 1
ATOM 776 N N . GLU A 1 98 ? 15.612 -1.912 -16.602 1.00 90.69 98 GLU A N 1
ATOM 777 C CA . GLU A 1 98 ? 14.868 -2.792 -15.691 1.00 90.69 98 GLU A CA 1
ATOM 778 C C . GLU A 1 98 ? 15.748 -3.923 -15.151 1.00 90.69 98 GLU A C 1
ATOM 780 O O . GLU A 1 98 ? 15.733 -4.199 -13.951 1.00 90.69 98 G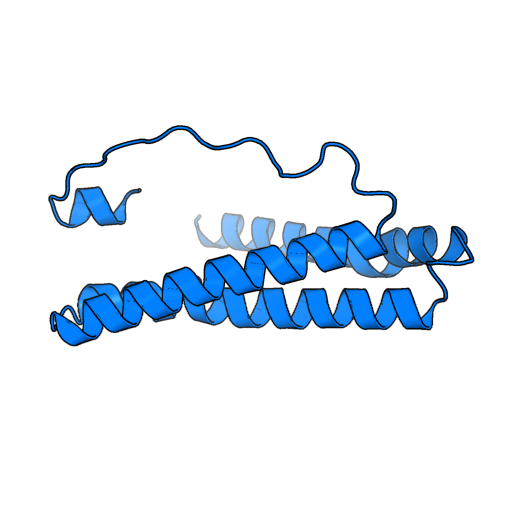LU A O 1
ATOM 785 N N . TYR A 1 99 ? 16.579 -4.526 -16.006 1.00 91.12 99 TYR A N 1
ATOM 786 C CA . TYR A 1 99 ? 17.521 -5.564 -15.588 1.00 91.12 99 TYR A CA 1
ATOM 787 C C . TYR A 1 99 ? 18.523 -5.055 -14.539 1.00 91.12 99 TYR A C 1
ATOM 789 O O . TYR A 1 99 ? 18.749 -5.700 -13.512 1.00 91.12 99 TYR A O 1
ATOM 797 N N . LEU A 1 100 ? 19.126 -3.885 -14.769 1.00 91.56 100 LEU A N 1
ATOM 798 C CA . LEU A 1 100 ? 20.060 -3.282 -13.817 1.00 91.56 100 LEU A CA 1
ATOM 799 C C . LEU A 1 100 ? 19.354 -2.875 -12.522 1.00 91.56 100 LEU A C 1
ATOM 801 O O . LEU A 1 100 ? 19.911 -3.066 -11.439 1.00 91.56 100 LEU A O 1
ATOM 805 N N . PHE A 1 101 ? 18.129 -2.356 -12.614 1.00 92.25 101 PHE A N 1
ATOM 806 C CA . PHE A 1 101 ? 17.325 -2.013 -11.447 1.00 92.25 101 PHE A CA 1
ATOM 807 C C . PHE A 1 101 ? 17.025 -3.245 -10.578 1.00 92.25 101 PHE A C 1
ATOM 809 O O . PHE A 1 101 ? 17.246 -3.204 -9.364 1.00 92.25 101 PHE A O 1
ATOM 816 N N . ASP A 1 102 ? 16.621 -4.362 -11.190 1.00 92.19 102 ASP A N 1
ATOM 817 C CA . ASP A 1 102 ? 16.422 -5.646 -10.507 1.00 92.19 102 ASP A CA 1
ATOM 818 C C . ASP A 1 102 ? 17.685 -6.083 -9.748 1.00 92.19 102 ASP A C 1
ATOM 820 O O . ASP A 1 102 ? 17.650 -6.335 -8.540 1.00 92.19 102 ASP A O 1
ATOM 824 N N . LYS A 1 103 ? 18.839 -6.100 -10.426 1.00 90.50 103 LYS A N 1
ATOM 825 C CA . LYS A 1 103 ? 20.088 -6.613 -9.840 1.00 90.50 103 LYS A CA 1
ATOM 826 C C . LYS A 1 103 ? 20.699 -5.710 -8.780 1.00 90.50 103 LYS A C 1
ATOM 828 O O . LYS A 1 103 ? 21.273 -6.216 -7.814 1.00 90.50 103 LYS A O 1
ATOM 833 N N . LEU A 1 104 ? 20.624 -4.397 -8.959 1.00 89.69 104 LEU A N 1
ATOM 834 C CA . LEU A 1 104 ? 21.340 -3.453 -8.103 1.00 89.69 104 LEU A CA 1
ATOM 835 C C . LEU A 1 104 ? 20.472 -2.912 -6.968 1.00 89.69 104 LEU A C 1
ATOM 837 O O . LEU A 1 104 ? 20.998 -2.637 -5.893 1.00 89.69 104 LEU A O 1
ATOM 841 N N . THR A 1 105 ? 19.158 -2.798 -7.177 1.00 89.62 105 THR A N 1
ATOM 842 C CA . THR A 1 105 ? 18.239 -2.208 -6.193 1.00 89.62 105 THR A CA 1
ATOM 843 C C . THR A 1 105 ? 17.421 -3.285 -5.484 1.00 89.62 105 THR A C 1
ATOM 845 O O . THR A 1 105 ? 17.480 -3.396 -4.258 1.00 89.62 105 THR A O 1
ATOM 848 N N . LEU A 1 106 ? 16.702 -4.130 -6.229 1.00 89.50 106 LEU A N 1
ATOM 849 C CA . LEU A 1 106 ? 15.782 -5.107 -5.630 1.00 89.50 106 LEU A CA 1
ATOM 850 C C . LEU A 1 106 ? 16.520 -6.303 -5.004 1.00 89.50 106 LEU A C 1
ATOM 852 O O . LEU A 1 106 ? 16.247 -6.678 -3.862 1.00 89.50 106 LEU A O 1
ATOM 856 N N . ALA A 1 107 ? 17.518 -6.864 -5.692 1.00 81.00 107 ALA A N 1
ATOM 857 C CA . ALA A 1 107 ? 18.287 -8.005 -5.184 1.00 81.00 107 ALA A CA 1
ATOM 858 C C . ALA A 1 107 ? 19.214 -7.650 -4.004 1.00 81.00 107 ALA A C 1
ATOM 860 O O . ALA A 1 107 ? 19.565 -8.514 -3.194 1.00 81.00 107 ALA A O 1
ATOM 861 N N . GLY A 1 108 ? 19.617 -6.380 -3.871 1.00 68.00 108 GLY A N 1
ATOM 862 C CA . GLY A 1 108 ? 20.312 -5.886 -2.676 1.00 68.00 108 GLY A CA 1
ATOM 863 C C . GLY A 1 108 ? 19.448 -6.047 -1.424 1.00 68.00 108 GLY A C 1
ATOM 864 O O . GLY A 1 108 ? 19.895 -6.590 -0.418 1.00 68.00 108 GLY A O 1
ATOM 865 N N . ARG A 1 109 ? 18.164 -5.709 -1.541 1.00 65.88 109 ARG A N 1
ATOM 866 C CA . ARG A 1 109 ? 17.208 -5.711 -0.434 1.00 65.88 109 ARG A CA 1
ATOM 867 C C . ARG A 1 109 ? 16.871 -7.101 0.103 1.00 65.88 109 ARG A C 1
ATOM 869 O O . ARG A 1 109 ? 16.704 -7.272 1.311 1.00 65.88 109 ARG A O 1
ATOM 876 N N . MET A 1 110 ? 16.789 -8.115 -0.760 1.00 58.47 110 MET A N 1
ATOM 877 C CA . MET A 1 110 ? 16.540 -9.493 -0.308 1.00 58.47 110 MET A CA 1
ATOM 878 C C . MET A 1 110 ? 17.649 -9.999 0.623 1.00 58.47 110 MET A C 1
ATOM 880 O O . MET A 1 110 ? 17.357 -10.718 1.577 1.00 58.47 110 MET A O 1
ATOM 884 N N . ARG A 1 111 ? 18.905 -9.590 0.396 1.00 56.25 111 ARG A N 1
ATOM 885 C CA . ARG A 1 111 ? 20.028 -9.949 1.275 1.00 56.25 111 ARG A CA 1
ATOM 886 C C . ARG A 1 111 ? 19.876 -9.326 2.661 1.00 56.25 111 ARG A C 1
ATOM 888 O O . ARG A 1 111 ? 19.998 -10.046 3.646 1.00 56.25 111 ARG A O 1
ATOM 895 N N . ASP A 1 112 ? 19.503 -8.053 2.737 1.00 55.44 112 ASP A N 1
ATOM 896 C CA . ASP A 1 112 ? 19.297 -7.365 4.019 1.00 55.44 112 ASP A CA 1
ATOM 897 C C . ASP A 1 112 ? 18.092 -7.928 4.791 1.00 55.44 112 ASP A C 1
ATOM 899 O O . ASP A 1 112 ? 18.144 -8.114 6.006 1.00 55.44 112 ASP A O 1
ATOM 903 N N . THR A 1 113 ? 17.015 -8.281 4.084 1.00 58.25 113 THR A N 1
ATOM 904 C CA . THR A 1 113 ? 15.797 -8.837 4.702 1.00 58.25 113 THR A CA 1
ATOM 905 C C . THR A 1 113 ? 16.045 -10.235 5.284 1.00 58.25 113 THR A C 1
ATOM 907 O O . THR A 1 113 ? 15.592 -10.531 6.390 1.00 58.25 113 THR A O 1
ATOM 910 N N . LEU A 1 114 ? 16.821 -11.076 4.587 1.00 56.94 114 LEU A N 1
ATOM 911 C CA . LEU A 1 114 ? 17.226 -12.400 5.075 1.00 56.94 114 LEU A CA 1
ATOM 912 C C . LEU A 1 114 ? 18.123 -12.310 6.318 1.00 56.94 114 LEU A C 1
ATOM 914 O O . LEU A 1 114 ? 17.969 -13.116 7.236 1.00 56.94 114 LEU A O 1
ATOM 918 N N . VAL A 1 115 ? 19.023 -11.324 6.379 1.00 58.50 115 VAL A N 1
ATOM 919 C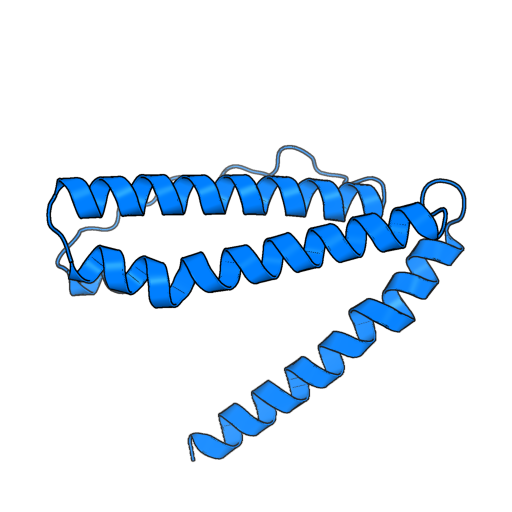 CA . VAL A 1 115 ? 19.867 -11.078 7.560 1.00 58.50 115 VAL A CA 1
ATOM 920 C C . VAL A 1 115 ? 19.007 -10.653 8.754 1.00 58.50 115 VAL A C 1
ATOM 922 O O . VAL A 1 115 ? 19.133 -11.229 9.833 1.00 58.50 115 VAL A O 1
ATOM 925 N N . ILE A 1 116 ? 18.051 -9.740 8.554 1.00 58.19 116 ILE A N 1
ATOM 926 C CA . ILE A 1 116 ? 17.138 -9.287 9.616 1.00 58.19 116 ILE A CA 1
ATOM 927 C C . ILE A 1 116 ? 16.237 -10.428 10.116 1.00 58.19 116 ILE A C 1
ATOM 929 O O . ILE A 1 116 ? 16.001 -10.545 11.321 1.00 58.19 116 ILE A O 1
ATOM 933 N N . GLU A 1 117 ? 15.732 -11.296 9.234 1.00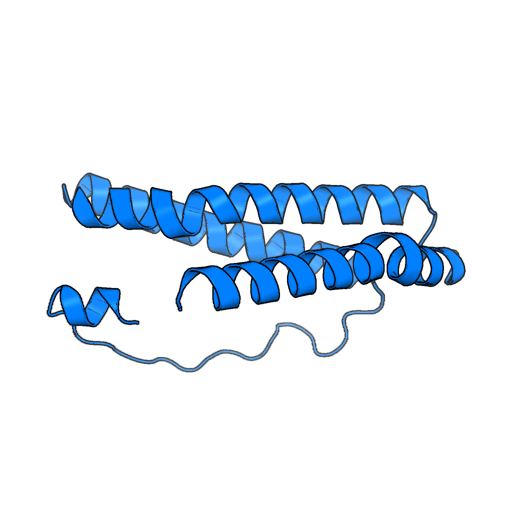 57.09 117 GLU A N 1
ATOM 934 C CA . GLU A 1 117 ? 14.957 -12.472 9.654 1.00 57.09 117 GLU A CA 1
ATOM 935 C C . GLU A 1 117 ? 15.799 -13.494 10.427 1.00 57.09 117 GLU A C 1
ATOM 937 O O . GLU A 1 117 ? 15.302 -14.079 11.395 1.00 57.09 117 GLU A O 1
ATOM 942 N N . GLN A 1 118 ? 17.061 -13.710 10.042 1.00 52.19 118 GLN A N 1
ATOM 943 C CA . GLN A 1 118 ? 17.969 -14.573 10.802 1.00 52.19 118 GLN A CA 1
ATOM 944 C C . GLN A 1 118 ? 18.261 -13.995 12.192 1.00 52.19 118 GLN A C 1
ATOM 946 O O . GLN A 1 118 ? 18.174 -14.720 13.184 1.00 52.19 118 GLN A O 1
ATOM 951 N N . GLU A 1 119 ? 18.508 -12.689 12.298 1.00 57.03 119 GLU A N 1
ATOM 952 C CA . GLU A 1 119 ? 18.727 -12.013 13.582 1.00 57.03 119 GLU A CA 1
ATOM 953 C C . GLU A 1 119 ? 17.477 -12.009 14.476 1.00 57.03 119 GLU A C 1
ATOM 955 O O . GLU A 1 119 ? 17.577 -12.222 15.688 1.00 57.03 119 GLU A O 1
ATOM 960 N N . ARG A 1 120 ? 16.279 -11.830 13.900 1.00 60.06 120 ARG A N 1
ATOM 961 C CA . ARG A 1 120 ? 15.009 -11.943 14.640 1.00 60.06 120 ARG A CA 1
ATOM 962 C C . ARG A 1 120 ? 14.767 -13.365 15.149 1.00 60.06 120 ARG A C 1
ATOM 964 O O . ARG A 1 120 ? 14.308 -13.517 16.275 1.00 60.06 120 ARG A O 1
ATOM 971 N N . LYS A 1 121 ? 15.114 -14.402 14.377 1.00 59.09 121 LYS A N 1
ATOM 972 C CA . LYS A 1 121 ? 15.026 -15.809 14.819 1.00 59.09 121 LYS A CA 1
ATOM 973 C C . LYS A 1 121 ? 16.032 -16.150 15.924 1.00 59.09 121 LYS A C 1
ATOM 975 O O . LYS A 1 121 ? 15.731 -16.990 16.766 1.00 59.09 121 LYS A O 1
ATOM 980 N N . LEU A 1 122 ? 17.195 -15.497 15.942 1.00 56.09 122 LEU A N 1
ATOM 981 C CA . LEU A 1 122 ? 18.224 -15.679 16.973 1.00 56.09 122 LEU A CA 1
ATOM 982 C C . LEU A 1 122 ? 17.879 -14.987 18.301 1.00 56.09 122 LEU A C 1
ATOM 984 O O . LEU A 1 122 ? 18.226 -15.518 19.347 1.00 56.09 122 LEU A O 1
ATOM 988 N N . LYS A 1 123 ? 17.167 -13.852 18.282 1.00 52.66 123 LYS A N 1
ATOM 989 C CA . LYS A 1 123 ? 16.737 -13.121 19.497 1.00 52.66 123 LYS A CA 1
ATOM 990 C C . LYS A 1 123 ? 15.499 -13.696 20.201 1.00 52.66 123 LYS A C 1
ATOM 992 O O . LYS A 1 123 ? 15.133 -13.205 21.263 1.00 52.66 123 LYS A O 1
ATOM 997 N N . VAL A 1 124 ? 14.832 -14.684 19.601 1.00 54.69 124 VAL A N 1
ATOM 998 C CA . VAL A 1 124 ? 13.641 -15.361 20.159 1.00 54.69 124 VAL A CA 1
ATOM 999 C C . VAL A 1 124 ? 13.995 -16.755 20.724 1.00 54.69 124 VAL A C 1
ATOM 1001 O O . VAL A 1 124 ? 13.112 -17.504 21.136 1.00 54.69 124 VAL A O 1
ATOM 1004 N N . ARG A 1 125 ? 15.286 -17.107 20.771 1.00 45.97 125 ARG A N 1
ATOM 1005 C CA . ARG A 1 125 ? 15.827 -18.227 21.559 1.00 45.97 125 ARG A CA 1
ATOM 1006 C C . ARG A 1 125 ? 16.477 -17.702 22.829 1.00 45.97 125 ARG A C 1
ATOM 1008 O O . ARG A 1 125 ? 16.386 -18.427 23.839 1.00 45.97 125 ARG A O 1
#

Foldseek 3Di:
DVVCVVVVHDDDDDDDDDDPDPDQPFPLSVLVVVLVVLVVVLVVLVVVLVVCVVVVVPVSNVVSVPPPNVVSVVSNVVSVVLNVQLVVQVVVPDVVSVVCCCVPPVVVVVVVVVVVVVVVVVVVD

Sequence (125 aa):
MQLQNQRGGRLRLHDIMKPDRDNWENGLNAMECAFHLEKSVNQSLLDLHQLATDKNDAHLCSFLETNYLHEQVKVIKELGGYITSLRKMGALEDGLAEYLFDKLTLAGRMRDTLVIEQERKLKVR

Solvent-accessible surface area (backbone atoms only — not comparable to full-atom values): 7291 Å² total; per-residue (Å²): 116,66,68,45,56,76,72,73,48,82,91,79,89,75,87,81,77,77,73,98,64,94,73,56,93,48,72,59,53,39,41,51,52,51,38,52,49,50,51,52,53,46,49,54,51,50,53,50,37,49,53,26,56,78,68,68,35,64,67,58,34,54,50,44,48,74,73,40,55,58,56,46,55,50,52,45,53,48,38,52,49,51,47,53,50,40,61,73,57,37,43,92,82,35,73,63,37,52,54,50,42,45,61,65,54,55,54,50,48,55,56,55,51,53,52,52,52,52,53,53,60,59,73,76,109

InterPro domains:
  IPR001519 Ferritin [PTHR11431] (1-107)
  IPR008331 Ferritin/DPS domain [PF00210] (2-89)
  IPR009040 Ferritin-like diiron domain [PS50905] (1-90)
  IPR009078 Ferritin-like superfamily [SSF47240] (1-106)
  IPR012347 Ferritin-like [G3DSA:1.20.1260.10] (1-110)

Organism: Lynx pardinus (NCBI:txid191816)

Radius of gyration: 18.81 Å; Cα contacts (8 Å, |Δi|>4): 60; chains: 1; bounding box: 39×28×46 Å

Mean predicted aligned error: 6.96 Å

Nearest PDB structures (foldseek):
  6wyh-assembly1_C  TM=9.997E-01  e=5.075E-11  Homo sapiens
  5jkl-assembly2_K  TM=9.980E-01  e=5.401E-11  Homo sapiens
  5up8-assembly1_A  TM=9.985E-01  e=5.075E-11  Homo sapiens
  8pp5-assembly1_F  TM=9.998E-01  e=6.509E-11  Homo sapiens
  5axs-assembly1_A  TM=9.748E-01  e=1.136E-08  Equus caballus

Secondary structure (DSSP, 8-state):
-HHHHHTT--------PPPS-S---SHHHHHHHHHHHHHHHHHHHHHHHHHHHHTT-HHHHHHHIIIIIHHHHHHHHHHHHHHHHHHHTTTTT-HHHHHHHIIIIIHHHHHHHHHHHHHHHHTT-

pLDDT: mean 89.18, std 13.9, range [45.97, 98.75]